Protein AF-A0A922FRA8-F1 (afdb_monomer_lite)

Secondary structure (DSSP, 8-state):
---GGG---TTTTTTGGG-S------EE-TTSSEE-EEEE-S----S-----TTTEEEE-HHHHHHHHHHHHHHHHHHHHHHHHHHHHHHHSS--

InterPro domains:
  IPR001267 Thymidine kinase [PF00265] (5-64)
  IPR001267 Thymidine kinase [PTHR11441] (5-86)
  IPR020633 Thymidine kinase, conserved site [PS00603] (51-64)

Radius of gyration: 19.47 Å; chains: 1; bounding box: 52×26×55 Å

pLDDT: mean 81.27, std 12.85, range [42.69, 97.94]

Organism: Carya illinoinensis (NCBI:txid32201)

Foldseek 3Di:
DFDDPPDDDPCPVVCVVVDPDDDQDWDAAPVRDTFRHKDALDDDPDRDDDDDPNGIGGDDPVCNVVVVVVSVVVVVVVVVVVVVVVVVVVVPPPD

Sequence (95 aa):
MMLMKRRRFGSVLDIIPLADSVTKLMAHEICGKRAFFTLRKTKETQTELIGEVDVYMPVCRQHYANGHVVMEAARNVLESYKVKSDSFVKATSVV

Structure (mmCIF, N/CA/C/O backbone):
data_AF-A0A922FRA8-F1
#
_entry.id   AF-A0A922FRA8-F1
#
loop_
_atom_site.group_PDB
_atom_site.id
_atom_site.type_symbol
_atom_site.label_atom_id
_atom_site.label_alt_id
_atom_site.label_comp_id
_atom_site.label_asym_id
_atom_site.label_entity_id
_atom_site.label_seq_id
_atom_site.pdbx_PDB_ins_code
_atom_site.Cartn_x
_atom_site.Cartn_y
_atom_site.Cartn_z
_atom_site.occupancy
_atom_site.B_iso_or_equiv
_atom_site.auth_seq_id
_atom_site.auth_comp_id
_atom_site.auth_asym_id
_atom_site.auth_atom_id
_atom_site.pdbx_PDB_model_num
ATOM 1 N N . MET A 1 1 ? 5.024 6.846 -1.570 1.00 45.09 1 MET A N 1
ATOM 2 C CA . MET A 1 1 ? 3.833 6.592 -2.411 1.00 45.09 1 MET A CA 1
ATOM 3 C C . MET A 1 1 ? 3.538 5.093 -2.397 1.00 45.09 1 MET A C 1
ATOM 5 O O . MET A 1 1 ? 4.110 4.353 -3.185 1.00 45.09 1 MET A O 1
ATOM 9 N N . MET A 1 2 ? 2.778 4.607 -1.410 1.00 48.97 2 MET A N 1
ATOM 10 C CA . MET A 1 2 ? 2.555 3.168 -1.205 1.00 48.97 2 MET A CA 1
ATOM 11 C C . MET A 1 2 ? 1.074 2.802 -1.354 1.00 48.97 2 MET A C 1
ATOM 13 O O . MET A 1 2 ? 0.179 3.522 -0.925 1.00 48.97 2 MET A O 1
ATOM 17 N N . LEU A 1 3 ? 0.861 1.661 -2.006 1.00 57.12 3 LEU A N 1
ATOM 18 C CA . LEU A 1 3 ? -0.397 1.121 -2.518 1.00 57.12 3 LEU A CA 1
ATOM 19 C C . LEU A 1 3 ? -1.478 0.985 -1.431 1.00 57.12 3 LEU A C 1
ATOM 21 O O . LEU A 1 3 ? -1.449 0.044 -0.635 1.00 57.12 3 LEU A O 1
ATOM 25 N N . MET A 1 4 ? -2.496 1.844 -1.458 1.00 61.66 4 MET A N 1
ATOM 26 C CA . MET A 1 4 ? -3.721 1.621 -0.690 1.00 61.66 4 MET A CA 1
ATOM 27 C C . MET A 1 4 ? -4.581 0.569 -1.412 1.00 61.66 4 MET A C 1
ATOM 29 O O . MET A 1 4 ? -4.883 0.698 -2.594 1.00 61.66 4 MET A O 1
ATOM 33 N N . LYS A 1 5 ? -4.985 -0.496 -0.708 1.00 68.50 5 LYS A N 1
ATOM 34 C CA . LYS A 1 5 ? -5.874 -1.591 -1.185 1.00 68.50 5 LYS A CA 1
ATOM 35 C C . LYS A 1 5 ? -5.267 -2.664 -2.104 1.00 68.50 5 LYS A C 1
ATOM 37 O O . LYS A 1 5 ? -6.026 -3.452 -2.664 1.00 68.50 5 LYS A O 1
ATOM 42 N N . ARG A 1 6 ? -3.938 -2.741 -2.273 1.00 76.62 6 ARG A N 1
ATOM 43 C CA . ARG A 1 6 ? -3.288 -3.676 -3.233 1.00 76.62 6 ARG A CA 1
ATOM 44 C C . ARG A 1 6 ? -3.825 -3.532 -4.671 1.00 76.62 6 ARG A C 1
ATOM 46 O O . ARG A 1 6 ? -3.811 -4.492 -5.437 1.00 76.62 6 ARG A O 1
ATOM 53 N N . ARG A 1 7 ? -4.324 -2.346 -5.026 1.00 78.00 7 ARG A N 1
ATOM 54 C CA . ARG A 1 7 ? -4.778 -2.009 -6.380 1.00 78.00 7 ARG A CA 1
ATOM 55 C C . ARG A 1 7 ? -3.672 -1.283 -7.134 1.00 78.00 7 ARG A C 1
ATOM 57 O O . ARG A 1 7 ? -2.739 -0.782 -6.513 1.00 78.00 7 ARG A O 1
ATOM 64 N N . ARG A 1 8 ? -3.781 -1.239 -8.464 1.00 81.62 8 ARG A N 1
ATOM 65 C CA . ARG A 1 8 ? -2.890 -0.429 -9.305 1.00 81.62 8 ARG A CA 1
ATOM 66 C C . ARG A 1 8 ? -2.927 1.023 -8.817 1.00 81.62 8 ARG A C 1
ATOM 68 O O . ARG A 1 8 ? -4.005 1.528 -8.510 1.00 81.62 8 ARG A O 1
ATOM 75 N N . PHE A 1 9 ? -1.764 1.658 -8.713 1.00 81.62 9 PHE A N 1
ATOM 76 C CA . PHE A 1 9 ? -1.666 3.079 -8.394 1.00 81.62 9 PHE A CA 1
ATOM 77 C C . PHE A 1 9 ? -1.417 3.844 -9.688 1.00 81.62 9 PHE A C 1
ATOM 79 O O . PHE A 1 9 ? -0.322 3.751 -10.246 1.00 81.62 9 PHE A O 1
ATOM 86 N N . GLY A 1 10 ? -2.448 4.541 -10.171 1.00 83.12 10 GLY A N 1
ATOM 87 C CA . GLY A 1 10 ? -2.406 5.226 -11.461 1.00 83.12 10 GLY A CA 1
ATOM 88 C C . GLY A 1 10 ? -1.824 4.335 -12.563 1.00 83.12 10 GLY A C 1
ATOM 89 O O . GLY A 1 10 ? -2.130 3.142 -12.637 1.00 83.12 10 GLY A O 1
ATOM 90 N N . SER A 1 11 ? -0.924 4.917 -13.350 1.00 89.62 11 SER A N 1
ATOM 91 C CA . SER A 1 11 ? -0.213 4.284 -14.463 1.00 89.62 11 SER A CA 1
ATOM 92 C C . SER A 1 11 ? 1.168 3.720 -14.093 1.00 89.62 11 SER A C 1
ATOM 94 O O . SER A 1 11 ? 1.964 3.390 -14.967 1.00 89.62 11 SER A O 1
ATOM 96 N N . VAL A 1 12 ? 1.495 3.556 -12.801 1.00 88.44 12 VAL A N 1
ATOM 97 C CA . VAL A 1 12 ? 2.832 3.075 -12.374 1.00 88.44 12 VAL A CA 1
ATOM 98 C C . VAL A 1 12 ? 3.149 1.665 -12.888 1.00 88.44 12 VAL A C 1
ATOM 100 O O . VAL A 1 12 ? 4.312 1.312 -13.045 1.00 88.44 12 VAL A O 1
ATOM 103 N N . LEU A 1 13 ? 2.142 0.833 -13.157 1.00 89.75 13 LEU A N 1
ATOM 104 C CA . LEU A 1 13 ? 2.395 -0.478 -13.765 1.00 89.75 13 LEU A CA 1
ATOM 105 C C . LEU A 1 13 ? 2.618 -0.399 -15.278 1.00 89.75 13 LEU A C 1
ATOM 107 O O . LEU A 1 13 ? 3.237 -1.301 -15.832 1.00 89.75 13 LEU A O 1
ATOM 111 N N . ASP A 1 14 ? 2.162 0.671 -15.925 1.00 94.00 14 ASP A N 1
ATOM 112 C CA . ASP A 1 14 ? 2.266 0.847 -17.374 1.00 94.00 14 ASP A CA 1
ATOM 113 C C . ASP A 1 14 ? 3.687 1.256 -17.789 1.00 94.00 14 ASP A C 1
ATOM 115 O O . ASP A 1 14 ? 4.090 1.023 -18.923 1.00 94.00 14 ASP A O 1
ATOM 119 N N . ILE A 1 15 ? 4.478 1.805 -16.858 1.00 92.81 15 ILE A N 1
ATOM 120 C CA . ILE A 1 15 ? 5.897 2.126 -17.081 1.00 92.81 15 ILE A CA 1
ATOM 121 C C . ILE A 1 15 ? 6.824 0.914 -16.915 1.00 92.81 15 ILE A C 1
ATOM 123 O O . ILE A 1 15 ? 7.966 0.967 -17.356 1.00 92.81 15 ILE A O 1
ATOM 127 N N . ILE A 1 16 ? 6.361 -0.179 -16.294 1.00 94.12 16 ILE A N 1
ATOM 128 C CA . ILE A 1 16 ? 7.198 -1.365 -16.038 1.00 94.12 16 ILE A CA 1
ATOM 129 C 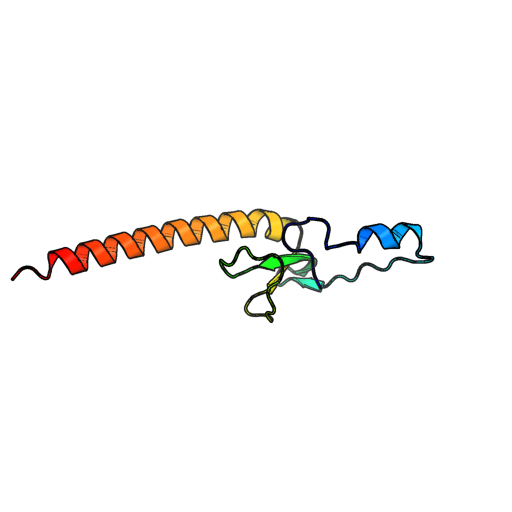C . ILE A 1 16 ? 7.747 -1.973 -17.340 1.00 94.12 16 ILE A C 1
ATOM 131 O O . ILE A 1 16 ? 8.943 -2.246 -17.374 1.00 94.12 16 ILE A O 1
ATOM 135 N N . PRO A 1 17 ? 6.952 -2.160 -18.414 1.00 95.88 17 PRO A N 1
ATOM 136 C CA . PRO A 1 17 ? 7.462 -2.687 -19.682 1.00 95.88 17 PRO A CA 1
ATOM 137 C C . PRO A 1 17 ? 8.455 -1.763 -20.399 1.00 95.88 17 PRO A C 1
ATOM 139 O O . PRO A 1 17 ? 9.154 -2.218 -21.296 1.00 95.88 17 PRO A O 1
ATOM 142 N N . LEU A 1 18 ? 8.490 -0.477 -20.038 1.00 96.81 18 LEU A N 1
ATOM 143 C CA . LEU A 1 18 ? 9.383 0.523 -20.630 1.00 96.81 18 LEU A CA 1
ATOM 144 C C . LEU A 1 18 ? 10.697 0.675 -19.851 1.00 96.81 18 LEU A C 1
ATOM 146 O O . LEU A 1 18 ? 11.604 1.354 -20.320 1.00 96.81 18 LEU A O 1
ATOM 150 N N . ALA A 1 19 ? 10.784 0.114 -18.644 1.00 96.88 19 ALA A N 1
ATOM 151 C CA . ALA A 1 19 ? 11.910 0.321 -17.749 1.00 96.88 19 ALA A CA 1
ATOM 152 C C . ALA A 1 19 ? 13.004 -0.733 -17.962 1.00 96.88 19 ALA A C 1
ATOM 154 O O . ALA A 1 19 ? 12.728 -1.931 -17.933 1.00 96.88 19 ALA A O 1
ATOM 155 N N . ASP A 1 20 ? 14.261 -0.292 -18.047 1.00 97.94 20 ASP A N 1
ATOM 156 C CA . ASP A 1 20 ? 15.421 -1.196 -18.092 1.00 97.94 20 ASP A CA 1
ATOM 157 C C . ASP A 1 20 ? 15.619 -1.959 -16.772 1.00 97.94 20 ASP A C 1
ATOM 159 O O . ASP A 1 20 ? 16.129 -3.079 -16.745 1.00 97.94 20 ASP A O 1
ATOM 163 N N . SER A 1 21 ? 15.225 -1.355 -15.645 1.00 97.12 21 SER A N 1
ATOM 164 C CA . SER A 1 21 ? 15.318 -1.973 -14.321 1.00 97.12 21 SER A CA 1
ATOM 165 C C . SER A 1 21 ? 14.186 -1.530 -13.396 1.00 97.12 21 SER A C 1
ATOM 167 O O . SER A 1 21 ? 13.705 -0.398 -13.457 1.00 97.12 21 SER A O 1
ATOM 169 N N . VAL A 1 22 ? 13.762 -2.434 -12.508 1.00 94.81 22 VAL A N 1
ATOM 170 C CA . VAL A 1 22 ? 12.702 -2.177 -11.526 1.00 94.81 22 VAL A CA 1
ATOM 171 C C . VAL A 1 22 ? 13.174 -2.588 -10.138 1.00 94.81 22 VAL A C 1
ATOM 173 O O . VAL A 1 22 ? 13.360 -3.771 -9.855 1.00 94.81 22 VAL A O 1
ATOM 176 N N . THR A 1 23 ? 13.287 -1.610 -9.239 1.00 94.25 23 THR A N 1
ATOM 177 C CA . THR A 1 23 ? 13.639 -1.845 -7.833 1.00 94.25 23 THR A CA 1
ATOM 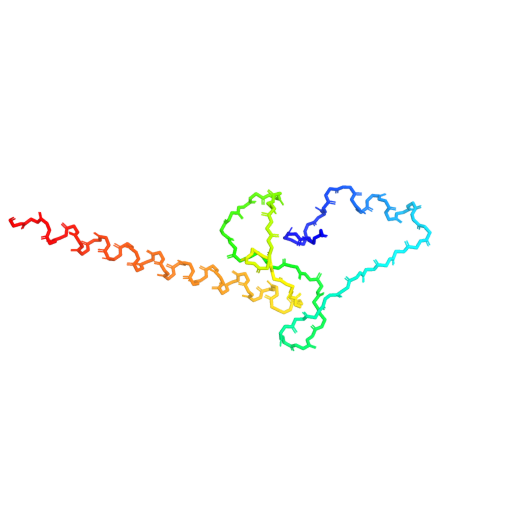178 C C . THR A 1 23 ? 12.438 -1.585 -6.936 1.00 94.25 23 THR A C 1
ATOM 180 O O . THR A 1 23 ? 11.954 -0.460 -6.816 1.00 94.25 23 THR A O 1
ATOM 183 N N . LYS A 1 24 ? 11.960 -2.628 -6.252 1.00 91.38 24 LYS A N 1
ATOM 184 C CA . LYS A 1 24 ? 10.878 -2.511 -5.271 1.00 91.38 24 LYS A CA 1
ATOM 185 C C . LYS A 1 24 ? 11.445 -2.304 -3.869 1.00 91.38 24 LYS A C 1
ATOM 187 O O . LYS A 1 24 ? 11.905 -3.252 -3.236 1.00 91.38 24 LYS A O 1
ATOM 192 N N . LEU A 1 25 ? 11.352 -1.073 -3.372 1.00 91.75 25 LEU A N 1
ATOM 193 C CA . LEU A 1 25 ? 11.735 -0.744 -2.001 1.00 91.75 25 LEU A CA 1
ATOM 194 C C . LEU A 1 25 ? 10.804 -1.412 -0.981 1.00 91.75 25 LEU A C 1
ATOM 196 O O . LEU A 1 25 ? 9.618 -1.646 -1.235 1.00 91.75 25 LEU A O 1
ATOM 200 N N . MET A 1 26 ? 11.366 -1.720 0.183 1.00 89.88 26 MET A N 1
ATOM 201 C CA . MET A 1 26 ? 10.684 -2.392 1.285 1.00 89.88 26 MET A CA 1
ATOM 202 C C . MET A 1 26 ? 10.980 -1.652 2.585 1.00 89.88 26 MET A C 1
ATOM 204 O O . MET A 1 26 ? 12.092 -1.165 2.776 1.00 89.88 26 MET A O 1
ATOM 208 N N . ALA A 1 27 ? 9.999 -1.608 3.481 1.00 91.81 27 ALA A N 1
ATOM 209 C CA . ALA A 1 27 ? 10.171 -1.089 4.834 1.00 91.81 27 ALA A CA 1
ATOM 210 C C . ALA A 1 27 ? 10.311 -2.245 5.839 1.00 91.81 27 ALA A C 1
ATOM 212 O O . ALA A 1 27 ? 10.143 -3.416 5.486 1.00 91.81 27 ALA A O 1
ATOM 213 N N . HIS A 1 28 ? 10.587 -1.920 7.098 1.00 91.25 28 HIS A N 1
ATOM 214 C CA . HIS A 1 28 ? 10.494 -2.865 8.209 1.00 91.25 28 HIS A CA 1
ATOM 215 C C . HIS A 1 28 ? 9.233 -2.590 9.022 1.00 91.25 28 HIS A C 1
ATOM 217 O O . HIS A 1 28 ? 8.874 -1.439 9.258 1.00 91.25 28 HIS A O 1
ATOM 223 N N . GLU A 1 29 ? 8.551 -3.658 9.423 1.00 90.56 29 GLU A N 1
ATOM 224 C CA . GLU A 1 29 ? 7.425 -3.588 10.350 1.00 90.56 29 GLU A CA 1
ATOM 225 C C . GLU A 1 29 ? 7.897 -3.869 11.783 1.00 90.56 29 GLU A C 1
ATOM 227 O O . GLU A 1 29 ? 8.894 -4.556 12.000 1.00 90.56 29 GLU A O 1
ATOM 232 N N . ILE A 1 30 ? 7.104 -3.431 12.762 1.00 87.44 30 ILE A N 1
ATOM 233 C CA . ILE A 1 30 ? 7.258 -3.732 14.195 1.00 87.44 30 ILE A CA 1
ATOM 234 C C . ILE A 1 30 ? 7.343 -5.246 14.470 1.00 87.44 30 ILE A C 1
ATOM 236 O O . ILE A 1 30 ? 7.972 -5.673 15.430 1.00 87.44 30 ILE A O 1
ATOM 240 N N . CYS A 1 31 ? 6.772 -6.086 13.604 1.00 92.31 31 CYS A N 1
ATOM 241 C CA . CYS A 1 31 ? 6.850 -7.538 13.751 1.00 92.31 31 CYS A CA 1
ATOM 242 C C . CYS A 1 31 ? 8.185 -8.165 13.313 1.00 92.31 31 CYS A C 1
ATOM 244 O O . CYS A 1 31 ? 8.299 -9.390 13.269 1.00 92.31 31 CYS A O 1
ATOM 246 N N . GLY A 1 32 ? 9.164 -7.349 12.909 1.00 92.56 32 GLY A N 1
ATOM 247 C CA . GLY A 1 32 ? 10.488 -7.793 12.468 1.00 92.56 32 GLY A CA 1
ATOM 248 C C . GLY A 1 32 ? 10.530 -8.370 11.049 1.00 92.56 32 GLY A C 1
ATOM 249 O O . GLY A 1 32 ? 11.600 -8.723 10.558 1.00 92.56 32 GLY A O 1
ATOM 250 N N . LYS A 1 33 ? 9.392 -8.461 10.350 1.00 93.31 33 LYS A N 1
ATOM 251 C CA . LYS A 1 33 ? 9.326 -8.913 8.951 1.00 93.31 33 LYS A CA 1
ATOM 252 C C . LYS A 1 33 ? 9.402 -7.728 7.987 1.00 93.31 33 LYS A C 1
ATOM 254 O O . LYS A 1 33 ? 9.046 -6.595 8.315 1.00 93.31 33 LYS A O 1
ATOM 259 N N . ARG A 1 34 ? 9.795 -8.019 6.743 1.00 94.38 34 ARG A N 1
ATOM 260 C CA . ARG A 1 34 ? 9.747 -7.048 5.640 1.00 94.38 34 ARG A CA 1
ATOM 261 C C . ARG A 1 34 ? 8.305 -6.611 5.372 1.00 94.38 34 ARG A C 1
ATOM 263 O O . ARG A 1 34 ? 7.417 -7.442 5.150 1.00 94.38 34 ARG A O 1
ATOM 270 N N . ALA A 1 35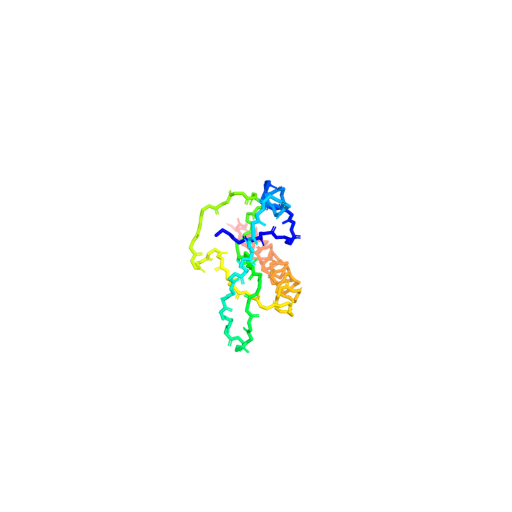 ? 8.103 -5.303 5.357 1.00 93.25 35 ALA A N 1
ATOM 271 C CA . ALA A 1 35 ? 6.848 -4.652 5.045 1.00 93.25 35 ALA A CA 1
ATOM 272 C C . ALA A 1 35 ? 6.787 -4.315 3.554 1.00 93.25 35 ALA A C 1
ATOM 274 O O . ALA A 1 35 ? 7.618 -3.579 3.017 1.00 93.25 35 ALA A O 1
ATOM 275 N N . PHE A 1 36 ? 5.774 -4.865 2.891 1.00 90.50 36 PHE A N 1
ATOM 276 C CA . PHE A 1 36 ? 5.541 -4.685 1.455 1.00 90.50 36 PHE A CA 1
ATOM 277 C C . PHE A 1 36 ? 4.288 -3.863 1.157 1.00 90.50 36 PHE A C 1
ATOM 279 O O . PHE A 1 36 ? 4.041 -3.531 -0.003 1.00 90.50 36 PHE A O 1
ATOM 286 N N . PHE A 1 37 ? 3.476 -3.601 2.179 1.00 89.06 37 PHE A N 1
ATOM 287 C CA . PHE A 1 37 ? 2.202 -2.908 2.064 1.00 89.06 37 PHE A CA 1
ATOM 288 C C . PHE A 1 37 ? 2.153 -1.757 3.045 1.00 89.06 37 PHE A C 1
ATOM 290 O O . PHE A 1 37 ? 2.877 -1.740 4.037 1.00 89.06 37 PHE A O 1
ATOM 297 N N . THR A 1 38 ? 1.226 -0.846 2.791 1.00 87.81 38 THR A N 1
ATOM 298 C CA . THR A 1 38 ? 0.858 0.192 3.741 1.00 87.81 38 THR A CA 1
ATOM 299 C C . THR A 1 38 ? -0.596 0.011 4.117 1.00 87.81 38 THR A C 1
ATOM 301 O O . THR A 1 38 ? -1.469 -0.093 3.253 1.00 87.81 38 THR A O 1
ATOM 304 N N . LEU A 1 39 ? -0.848 -0.054 5.416 1.00 87.50 39 LEU A N 1
ATOM 305 C CA . LEU A 1 39 ? -2.173 -0.071 6.004 1.00 87.50 39 LEU A CA 1
ATOM 306 C C . LEU A 1 39 ? -2.565 1.359 6.386 1.00 87.50 39 LEU A C 1
ATOM 308 O O . LEU A 1 39 ? -1.766 2.084 6.979 1.00 87.50 39 LEU A O 1
ATOM 312 N N . ARG A 1 40 ? -3.794 1.761 6.050 1.00 87.19 40 ARG A N 1
ATOM 313 C CA . ARG A 1 40 ? -4.377 3.025 6.513 1.00 87.19 40 ARG A CA 1
ATOM 314 C C . ARG A 1 40 ? -4.969 2.827 7.900 1.00 87.19 40 ARG A C 1
ATOM 316 O O . ARG A 1 40 ? -5.753 1.898 8.090 1.00 87.19 40 ARG A O 1
ATOM 323 N N . LYS A 1 41 ? -4.642 3.715 8.835 1.00 85.62 41 LYS A N 1
ATOM 324 C CA . LYS A 1 41 ? -5.225 3.719 10.183 1.00 85.62 41 LYS A CA 1
ATOM 325 C C . LYS A 1 41 ? -6.562 4.465 10.256 1.00 85.62 41 LYS A C 1
ATOM 327 O O . LYS A 1 41 ? -7.389 4.180 11.114 1.00 85.62 41 LYS A O 1
ATOM 332 N N . THR A 1 42 ? -6.788 5.410 9.355 1.00 82.88 42 THR A N 1
ATOM 333 C CA . THR A 1 42 ? -7.955 6.297 9.384 1.00 82.88 42 THR A CA 1
ATOM 334 C C . T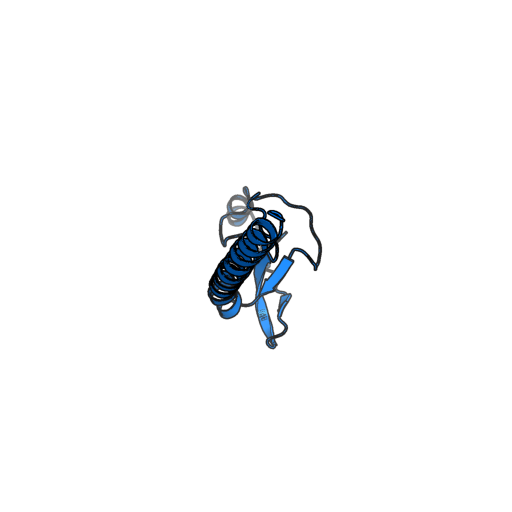HR A 1 42 ? -9.148 5.747 8.589 1.00 82.88 42 THR A C 1
ATOM 336 O O . THR A 1 42 ? -9.028 4.757 7.860 1.00 82.88 42 THR A O 1
ATOM 339 N N . LYS A 1 43 ? -10.333 6.357 8.761 1.00 78.56 43 LYS A N 1
ATOM 340 C CA . LYS A 1 43 ? -11.598 5.874 8.168 1.00 78.56 43 LYS A CA 1
ATOM 341 C C . LYS A 1 43 ? -11.833 6.373 6.743 1.00 78.56 43 LYS A C 1
ATOM 343 O O . LYS A 1 43 ? -12.735 5.864 6.078 1.00 78.56 43 LYS A O 1
ATOM 348 N N . GLU A 1 44 ? -11.081 7.364 6.271 1.00 79.69 44 GLU A N 1
ATOM 349 C CA . GLU A 1 44 ? -11.387 7.960 4.976 1.00 79.69 44 GLU A CA 1
ATOM 350 C C . GLU A 1 44 ? -11.130 6.945 3.854 1.00 79.69 44 GLU A C 1
ATOM 352 O O . GLU A 1 44 ? -10.209 6.123 3.880 1.00 79.69 44 GLU A O 1
ATOM 357 N N . THR A 1 45 ? -11.992 6.978 2.846 1.00 76.50 45 THR A N 1
ATOM 358 C CA . THR A 1 45 ? -12.000 6.005 1.747 1.00 76.50 45 THR A CA 1
ATOM 359 C C . THR A 1 45 ? -11.411 6.564 0.459 1.00 76.50 45 THR A C 1
ATOM 361 O O . THR A 1 45 ? -11.209 5.795 -0.486 1.00 76.50 45 THR A O 1
ATOM 364 N N . GLN A 1 46 ? -11.105 7.866 0.449 1.00 78.56 46 GLN A N 1
ATOM 365 C CA . GLN A 1 46 ? -10.478 8.576 -0.660 1.00 78.56 46 GLN A CA 1
ATOM 366 C C . GLN A 1 46 ? -9.126 7.941 -0.996 1.00 78.56 46 GLN A C 1
ATOM 368 O O . GLN A 1 46 ? -8.349 7.604 -0.095 1.00 78.56 46 GLN A O 1
ATOM 373 N N . THR A 1 47 ? -8.880 7.751 -2.292 1.00 72.56 47 THR A N 1
ATOM 374 C CA . THR A 1 47 ? -7.653 7.142 -2.828 1.00 72.56 47 THR A CA 1
ATOM 375 C C . THR A 1 47 ? -6.436 8.027 -2.586 1.00 72.56 47 THR A C 1
ATOM 377 O O . THR A 1 47 ? -5.351 7.521 -2.310 1.00 72.56 47 THR A O 1
ATOM 380 N N . GLU A 1 48 ? -6.634 9.340 -2.658 1.00 77.56 48 GLU A N 1
ATOM 381 C CA . GLU A 1 48 ? -5.612 10.349 -2.433 1.00 77.56 48 GLU A CA 1
ATOM 382 C C . GLU A 1 48 ? -5.889 11.009 -1.086 1.00 77.56 48 GLU A C 1
ATOM 384 O O . GLU A 1 48 ? -6.857 11.744 -0.921 1.00 77.56 48 GLU A O 1
ATOM 389 N N . LEU A 1 49 ? -5.061 10.695 -0.093 1.00 82.25 49 LEU A N 1
ATOM 390 C CA . LEU A 1 49 ? -5.010 11.439 1.157 1.00 82.25 49 LEU A CA 1
ATOM 391 C C . LEU A 1 49 ? -3.554 11.662 1.523 1.00 82.25 49 LEU A C 1
ATOM 393 O O . LEU A 1 49 ? -2.777 10.712 1.637 1.00 82.25 49 LEU A O 1
ATOM 397 N N . ILE A 1 50 ? -3.205 12.915 1.762 1.00 83.12 50 ILE A N 1
ATOM 398 C CA . ILE A 1 50 ? -1.897 13.275 2.290 1.00 83.12 50 ILE A CA 1
ATOM 399 C C . ILE A 1 50 ? -1.909 13.004 3.794 1.00 83.12 50 ILE A C 1
ATOM 401 O O . ILE A 1 50 ? -2.814 13.429 4.508 1.00 83.12 50 ILE A O 1
ATOM 405 N N . GLY A 1 51 ? -0.919 12.260 4.270 1.00 83.06 51 GLY A N 1
ATOM 406 C CA . GLY A 1 51 ? -0.807 11.910 5.676 1.00 83.06 51 GLY A CA 1
ATOM 407 C C . GLY A 1 51 ? 0.551 11.308 5.994 1.00 83.06 51 GLY A C 1
ATOM 408 O O . GLY A 1 51 ? 1.234 10.794 5.108 1.00 83.06 51 GLY A O 1
ATOM 409 N N . GLU A 1 52 ? 0.922 11.377 7.265 1.00 82.88 52 GLU A N 1
ATOM 410 C CA . GLU A 1 52 ? 2.209 10.905 7.772 1.00 82.88 52 GLU A CA 1
ATOM 411 C C . GLU A 1 52 ? 2.048 9.565 8.520 1.00 82.88 52 GLU A C 1
ATOM 413 O O . GLU A 1 52 ? 1.167 8.756 8.199 1.00 82.88 52 GLU A O 1
ATOM 418 N N . VAL A 1 53 ? 2.882 9.315 9.531 1.00 85.25 53 VAL A N 1
ATOM 419 C CA . VAL A 1 53 ? 2.899 8.089 10.344 1.00 85.25 53 VAL A CA 1
ATOM 420 C C . VAL A 1 53 ? 1.581 7.840 11.081 1.00 85.25 53 VAL A C 1
ATOM 422 O O . VAL A 1 53 ? 1.233 6.696 11.378 1.00 85.25 53 VAL A O 1
ATOM 425 N N . ASP A 1 54 ? 0.795 8.886 11.334 1.00 84.94 54 ASP A N 1
ATOM 426 C CA . ASP A 1 54 ? -0.509 8.781 11.990 1.00 84.94 54 ASP A CA 1
ATOM 427 C C . ASP A 1 54 ? -1.600 8.215 11.088 1.00 84.94 54 ASP A C 1
ATOM 429 O O . ASP A 1 54 ? -2.537 7.574 11.568 1.00 84.94 54 ASP A O 1
ATOM 433 N N . VAL A 1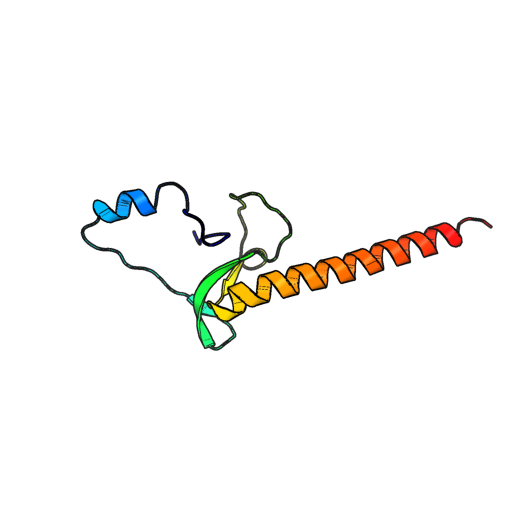 55 ? -1.431 8.355 9.776 1.00 87.69 55 VAL A N 1
ATOM 434 C CA . VAL A 1 55 ? -2.396 7.896 8.775 1.00 87.69 55 VAL A CA 1
ATOM 435 C C . VAL A 1 55 ? -1.981 6.550 8.190 1.00 87.69 55 VAL A C 1
ATOM 437 O O . VAL A 1 55 ? -2.834 5.697 7.932 1.00 87.69 55 VAL A O 1
ATOM 440 N N . TYR A 1 56 ? -0.678 6.329 8.022 1.00 87.56 56 TYR A N 1
ATOM 441 C CA . TYR A 1 56 ? -0.128 5.214 7.260 1.00 87.56 56 TYR A CA 1
ATOM 442 C C . TYR A 1 56 ? 0.867 4.390 8.077 1.00 87.56 56 TYR A C 1
ATOM 444 O O . TYR A 1 56 ? 1.776 4.931 8.696 1.00 87.56 56 TYR A O 1
ATOM 452 N N . MET A 1 57 ? 0.740 3.062 8.027 1.00 89.69 57 MET A N 1
ATOM 453 C CA . MET A 1 57 ? 1.664 2.130 8.680 1.00 89.69 57 MET A CA 1
ATOM 454 C C . MET A 1 57 ? 2.203 1.097 7.679 1.00 89.69 57 MET A C 1
ATOM 456 O O . MET A 1 57 ? 1.403 0.458 6.991 1.00 89.69 57 MET A O 1
ATOM 460 N N . PRO A 1 58 ? 3.527 0.885 7.578 1.00 91.25 58 PRO A N 1
ATOM 461 C CA . PRO A 1 58 ? 4.086 -0.200 6.781 1.00 91.25 58 PRO A CA 1
ATOM 462 C C . PRO A 1 58 ? 3.823 -1.551 7.461 1.00 91.25 58 PRO A C 1
ATOM 464 O O . PRO A 1 58 ? 4.125 -1.726 8.637 1.00 91.25 58 PRO A O 1
ATOM 467 N N . VAL A 1 59 ? 3.284 -2.516 6.716 1.00 91.44 59 VAL A N 1
ATOM 468 C CA . VAL A 1 59 ? 2.920 -3.840 7.238 1.00 91.44 59 VAL A CA 1
ATOM 469 C C . VAL A 1 59 ? 3.344 -4.983 6.310 1.00 91.44 59 VAL A C 1
ATOM 471 O O . VAL A 1 59 ? 3.443 -4.843 5.081 1.00 91.44 59 VAL A O 1
ATOM 474 N N . CYS A 1 60 ? 3.597 -6.156 6.892 1.00 92.81 60 CYS A N 1
ATOM 475 C CA . CYS A 1 60 ? 3.826 -7.390 6.149 1.00 92.81 60 CYS A CA 1
ATOM 476 C C . CYS A 1 60 ? 2.515 -7.950 5.557 1.00 92.81 60 CYS A C 1
ATOM 478 O O . CYS A 1 60 ? 1.419 -7.449 5.806 1.00 92.81 60 CYS A O 1
ATOM 480 N N . ARG A 1 61 ? 2.610 -9.031 4.767 1.00 90.50 61 ARG A N 1
ATOM 481 C CA . ARG A 1 61 ? 1.439 -9.699 4.150 1.00 90.50 61 ARG A CA 1
ATOM 482 C C . ARG A 1 61 ? 0.388 -10.117 5.182 1.00 90.50 61 ARG A C 1
ATOM 484 O O . ARG A 1 61 ? -0.802 -9.933 4.946 1.00 90.50 61 ARG A O 1
ATOM 491 N N . GLN A 1 62 ? 0.844 -10.675 6.300 1.00 91.75 62 GLN A N 1
ATOM 492 C CA . GLN A 1 62 ? -0.011 -11.221 7.350 1.00 91.75 62 GLN A CA 1
ATOM 493 C C . GLN A 1 62 ? -0.769 -10.107 8.080 1.00 91.75 62 GLN A C 1
ATOM 495 O O . GLN A 1 62 ? -1.990 -10.166 8.194 1.00 91.75 62 GLN A O 1
ATOM 500 N N . HIS A 1 63 ? -0.070 -9.052 8.500 1.00 91.94 63 HIS A N 1
ATOM 501 C CA . HIS A 1 63 ? -0.701 -7.920 9.178 1.00 91.94 63 HIS A CA 1
ATOM 502 C C . HIS A 1 63 ? -1.539 -7.050 8.251 1.00 91.94 63 HIS A C 1
ATOM 504 O O . HIS A 1 63 ? -2.516 -6.470 8.705 1.00 91.94 63 HIS A O 1
ATOM 510 N N . TYR A 1 64 ? -1.252 -7.016 6.949 1.00 89.56 64 TYR A N 1
ATOM 511 C CA . TYR A 1 64 ? -2.162 -6.385 5.999 1.00 89.56 64 TYR A CA 1
ATOM 512 C C . TYR A 1 64 ? -3.525 -7.095 5.945 1.00 89.56 64 TYR A C 1
ATOM 514 O O . TYR A 1 64 ? -4.565 -6.439 5.964 1.00 89.56 64 TYR A O 1
ATOM 522 N N . ALA A 1 65 ? -3.523 -8.432 5.888 1.00 87.69 65 ALA A N 1
ATOM 523 C CA . ALA A 1 65 ? -4.747 -9.231 5.842 1.00 87.69 65 ALA A CA 1
ATOM 524 C C . ALA A 1 65 ? -5.527 -9.160 7.165 1.00 87.69 65 ALA A C 1
ATOM 526 O O . ALA A 1 65 ? -6.724 -8.883 7.158 1.00 87.69 65 ALA A O 1
ATOM 527 N N . ASN A 1 66 ? -4.839 -9.345 8.294 1.00 87.62 66 ASN A N 1
ATOM 528 C CA . ASN A 1 66 ? -5.472 -9.364 9.614 1.00 87.62 66 ASN A CA 1
ATOM 529 C C . ASN A 1 66 ? -5.842 -7.960 10.107 1.00 87.62 66 ASN A C 1
ATOM 531 O O . ASN A 1 66 ? -6.884 -7.775 10.729 1.00 87.62 66 ASN A O 1
ATOM 535 N N . GLY A 1 67 ? -5.010 -6.958 9.814 1.00 82.44 67 GLY A N 1
ATOM 536 C CA . GLY A 1 67 ? -5.196 -5.586 10.280 1.00 82.44 67 GLY A CA 1
ATOM 537 C C . GLY A 1 67 ? -6.496 -4.972 9.777 1.00 82.44 67 GLY A C 1
ATOM 538 O O . GLY A 1 67 ? -7.181 -4.303 10.540 1.00 82.44 67 GLY A O 1
ATOM 539 N N . HIS A 1 68 ? -6.899 -5.261 8.538 1.00 75.94 68 HIS A N 1
ATOM 540 C CA . HIS A 1 68 ? -8.180 -4.790 8.005 1.00 75.94 68 HIS A CA 1
ATOM 541 C C . HIS A 1 68 ? -9.379 -5.315 8.811 1.00 75.94 68 HIS A C 1
ATOM 543 O O . HIS A 1 68 ? -10.263 -4.537 9.164 1.00 75.94 68 HIS A O 1
ATOM 549 N N . VAL A 1 69 ? -9.370 -6.609 9.146 1.00 78.31 69 VAL A N 1
ATOM 550 C CA . VAL A 1 69 ? -10.444 -7.270 9.904 1.00 78.31 69 VAL A CA 1
ATOM 551 C C . VAL A 1 69 ? -10.510 -6.735 11.332 1.00 78.31 69 VAL A C 1
ATOM 553 O O . VAL A 1 69 ? -11.583 -6.390 11.819 1.00 78.31 69 VAL A O 1
ATOM 556 N N . VAL A 1 70 ? -9.358 -6.614 11.997 1.00 79.75 70 VAL A N 1
ATOM 557 C CA . VAL A 1 70 ? -9.287 -6.119 13.380 1.00 79.75 70 VAL A CA 1
ATOM 558 C C . VAL A 1 70 ? -9.738 -4.660 13.465 1.00 79.75 70 VAL A C 1
ATOM 560 O O . VAL A 1 70 ? -10.498 -4.309 14.362 1.00 79.75 70 VAL A O 1
ATOM 563 N N . MET A 1 71 ? -9.324 -3.816 12.517 1.00 80.25 71 MET A N 1
ATOM 564 C CA . MET A 1 71 ? -9.709 -2.400 12.472 1.00 80.25 71 MET A CA 1
ATOM 565 C C . MET A 1 71 ? -11.212 -2.213 12.237 1.00 80.25 71 MET A C 1
ATOM 567 O O . MET A 1 71 ? -11.820 -1.299 12.794 1.00 80.25 71 MET A O 1
ATOM 571 N N . GLU A 1 72 ? -11.818 -3.066 11.413 1.00 79.06 72 GLU A N 1
ATOM 572 C CA . GLU A 1 72 ? -13.261 -3.068 11.176 1.00 79.06 72 GLU A CA 1
ATOM 573 C C . GLU A 1 72 ? -14.033 -3.563 12.405 1.00 79.06 72 GLU A C 1
ATOM 575 O O . GLU A 1 72 ? -14.964 -2.899 12.855 1.00 79.06 72 GLU A O 1
ATOM 580 N N . ALA A 1 73 ? -13.588 -4.658 13.024 1.00 79.19 73 ALA A N 1
ATOM 581 C CA . ALA A 1 73 ? -14.188 -5.174 14.250 1.00 79.19 73 ALA A CA 1
ATOM 582 C C . ALA A 1 73 ? -14.110 -4.160 15.405 1.00 79.19 73 ALA A C 1
ATOM 584 O O . ALA A 1 73 ? -15.122 -3.870 16.042 1.00 79.19 73 ALA A O 1
ATOM 585 N N . ALA A 1 74 ? -12.937 -3.560 15.638 1.00 82.62 74 ALA A N 1
ATOM 586 C CA . ALA A 1 74 ? -12.747 -2.538 16.666 1.00 82.62 74 ALA A CA 1
ATOM 587 C C . ALA A 1 74 ? -13.666 -1.327 16.443 1.00 82.62 74 ALA A C 1
ATOM 589 O O . ALA A 1 74 ? -14.225 -0.781 17.394 1.00 82.62 74 ALA A O 1
ATOM 590 N N . ARG A 1 75 ? -13.878 -0.935 15.181 1.00 81.12 75 ARG A N 1
ATOM 591 C CA . ARG A 1 75 ? -14.804 0.141 14.821 1.00 81.12 75 ARG A CA 1
ATOM 592 C C . ARG A 1 75 ? -16.248 -0.210 15.157 1.00 81.12 75 ARG A C 1
ATOM 594 O O . ARG A 1 75 ? -16.913 0.606 15.785 1.00 81.12 75 ARG A O 1
ATOM 601 N N . ASN A 1 76 ? -16.704 -1.402 14.779 1.00 82.38 76 ASN A N 1
ATOM 602 C CA . ASN A 1 76 ? -18.071 -1.851 15.049 1.00 82.38 76 ASN A CA 1
ATOM 603 C C . ASN A 1 76 ? -18.350 -1.881 16.558 1.00 82.38 76 ASN A C 1
ATOM 605 O O . ASN A 1 76 ? -19.402 -1.437 17.016 1.00 82.38 76 ASN A O 1
ATOM 609 N N . VAL A 1 77 ? -17.370 -2.337 17.343 1.00 86.62 77 VAL A N 1
ATOM 610 C CA . VAL A 1 77 ? -17.442 -2.317 18.805 1.00 86.62 77 VAL A CA 1
ATOM 611 C C . VAL A 1 77 ? -17.541 -0.877 19.319 1.00 86.62 77 VAL A C 1
ATOM 613 O O . VAL A 1 77 ? -18.487 -0.562 20.039 1.00 86.62 77 VAL A O 1
ATOM 616 N N . LEU A 1 78 ? -16.638 0.024 18.914 1.00 83.31 78 LEU A N 1
ATOM 617 C CA . LEU A 1 78 ? -16.657 1.434 19.337 1.00 83.31 78 LEU A CA 1
ATOM 618 C C . LEU A 1 78 ? -17.961 2.155 18.964 1.00 83.31 78 LEU A C 1
ATOM 620 O O . LEU A 1 78 ? -18.485 2.931 19.762 1.00 83.31 78 LEU A O 1
ATOM 624 N N . GLU A 1 79 ? -18.508 1.890 17.778 1.00 82.31 79 GLU A N 1
ATOM 625 C CA . GLU A 1 79 ? -19.790 2.448 17.338 1.00 82.31 79 GLU A CA 1
ATOM 626 C C . GLU A 1 79 ? -20.955 1.914 18.180 1.00 82.31 79 GLU A C 1
ATOM 628 O O . GLU A 1 79 ? -21.809 2.697 18.594 1.00 82.31 79 GLU A O 1
ATOM 633 N N . SER A 1 80 ? -20.947 0.629 18.550 1.00 79.69 80 SER A N 1
ATOM 634 C CA . SER A 1 80 ? -21.961 0.067 19.454 1.00 79.69 80 SER A CA 1
ATOM 635 C C . SER A 1 80 ? -21.950 0.717 20.843 1.00 79.69 80 SER A C 1
ATOM 637 O O . SER A 1 80 ? -23.010 0.934 21.434 1.00 79.69 80 SER A O 1
ATOM 639 N N . TYR A 1 81 ? -20.768 1.077 21.356 1.00 77.50 81 TYR A N 1
ATOM 640 C CA . TYR A 1 81 ? -20.649 1.795 22.624 1.00 77.50 81 TYR A CA 1
ATOM 641 C C . TYR A 1 81 ? -21.137 3.235 22.508 1.00 77.50 81 TYR A C 1
ATOM 643 O O . TYR A 1 81 ? -21.859 3.674 23.396 1.00 77.50 81 TYR A O 1
ATOM 651 N N . LYS A 1 82 ? -20.822 3.932 21.408 1.00 78.94 82 LYS A N 1
ATOM 652 C CA . LYS A 1 82 ? -21.306 5.299 21.160 1.00 78.94 82 LYS A CA 1
ATOM 653 C C . LYS A 1 82 ? -22.835 5.365 21.128 1.00 78.94 82 LYS A C 1
ATOM 655 O O . LYS A 1 82 ? -23.432 6.198 21.801 1.00 78.94 82 LYS A O 1
ATOM 660 N N . VAL A 1 83 ? -23.470 4.421 20.430 1.00 72.88 83 VAL A N 1
ATOM 661 C CA . VAL A 1 83 ? -24.938 4.313 20.377 1.00 72.88 83 VAL A CA 1
ATOM 662 C C . VAL A 1 83 ? -25.529 4.047 21.766 1.00 72.88 83 VAL A C 1
ATOM 664 O O . VAL A 1 83 ? -26.531 4.658 22.136 1.00 72.88 83 VAL A O 1
ATOM 667 N N . LYS A 1 84 ? -24.898 3.178 22.570 1.00 71.25 84 LYS A N 1
ATOM 668 C CA . LYS A 1 84 ? -25.343 2.903 23.946 1.00 71.25 84 LYS A CA 1
ATOM 669 C C . LYS A 1 84 ? -25.199 4.122 24.858 1.00 71.25 84 LYS A C 1
ATOM 671 O O . LYS A 1 84 ? -26.139 4.429 25.587 1.00 71.25 84 LYS A O 1
ATOM 676 N N . SER A 1 85 ? -24.079 4.839 24.806 1.00 66.25 85 SER A N 1
ATOM 677 C CA . SER A 1 85 ? -23.890 6.057 25.603 1.00 66.25 85 SER A CA 1
ATOM 678 C C . SER A 1 85 ? -24.877 7.157 25.211 1.00 66.25 85 SER A C 1
ATOM 680 O O . SER A 1 85 ? -25.488 7.754 26.093 1.00 66.25 85 SER A O 1
ATOM 682 N N . ASP A 1 86 ? -25.131 7.353 23.915 1.00 67.56 86 ASP A N 1
ATOM 683 C CA . ASP A 1 86 ? -26.082 8.364 23.439 1.00 67.56 86 ASP A CA 1
ATOM 684 C C . ASP A 1 86 ? -27.526 8.017 23.849 1.00 67.56 86 ASP A C 1
ATOM 686 O O . ASP A 1 86 ? -28.310 8.899 24.205 1.00 67.56 86 ASP A O 1
ATOM 690 N N . SER A 1 87 ? -27.875 6.724 23.884 1.00 62.62 87 SER A N 1
ATOM 691 C CA . SER A 1 87 ? -29.176 6.259 24.384 1.00 62.62 87 SER A CA 1
ATOM 692 C C . SER A 1 87 ? -29.359 6.457 25.896 1.00 62.62 87 SER A C 1
ATOM 694 O O . SER A 1 87 ? -30.470 6.738 26.342 1.00 62.62 87 SER A O 1
ATOM 696 N N . PHE A 1 88 ? -28.279 6.385 26.682 1.00 57.97 88 PHE A N 1
ATOM 697 C CA . PHE A 1 88 ? -28.317 6.585 28.134 1.00 57.97 88 PHE A CA 1
ATOM 698 C C . PHE A 1 88 ? -28.416 8.073 28.505 1.00 57.97 88 PHE A C 1
ATOM 700 O O . PHE A 1 88 ? -29.170 8.438 29.407 1.00 57.97 88 PHE A O 1
ATOM 707 N N . VAL A 1 89 ? -27.732 8.942 27.750 1.00 57.88 89 VAL A N 1
ATOM 708 C CA . VAL A 1 89 ? -27.804 10.409 27.902 1.00 57.88 89 VAL A CA 1
ATOM 709 C C . VAL A 1 89 ? -29.192 10.940 27.526 1.00 57.88 89 VAL A C 1
ATOM 711 O O . VAL A 1 89 ? -29.692 11.866 28.158 1.00 57.88 89 VAL A O 1
ATOM 714 N N . LYS A 1 90 ? -29.868 10.323 26.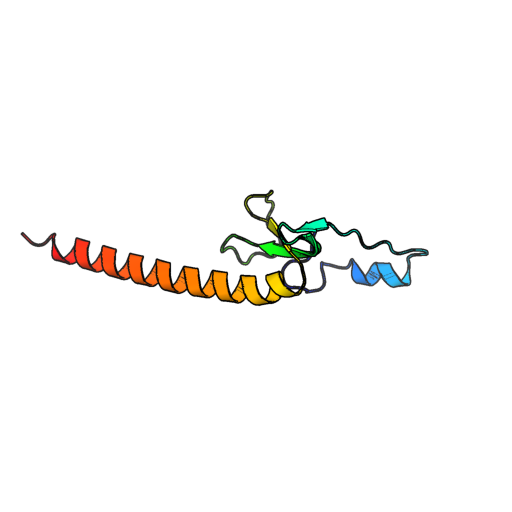547 1.00 54.41 90 LYS A N 1
ATOM 715 C CA . LYS A 1 90 ? -31.236 10.706 26.157 1.00 54.41 90 LYS A CA 1
ATOM 716 C C . LYS A 1 90 ? -32.315 10.224 27.137 1.00 54.41 90 LYS A C 1
ATOM 718 O O . LYS A 1 90 ? -33.407 10.780 27.148 1.00 54.41 90 LYS A O 1
ATOM 723 N N . ALA A 1 91 ? -32.021 9.208 27.950 1.00 55.69 91 ALA A N 1
ATOM 724 C CA . ALA A 1 91 ? -32.926 8.710 28.989 1.00 55.69 91 ALA A CA 1
ATOM 725 C C . ALA A 1 91 ? -32.835 9.508 30.303 1.00 55.69 91 ALA A C 1
ATOM 727 O O . ALA A 1 91 ? -33.766 9.475 31.099 1.00 55.69 91 ALA A O 1
ATOM 728 N N . THR A 1 92 ? -31.736 10.238 30.530 1.00 55.16 92 THR A N 1
ATOM 729 C CA . THR A 1 92 ? -31.513 11.047 31.744 1.00 55.16 92 THR A CA 1
ATOM 730 C C . THR A 1 92 ? -31.922 12.519 31.604 1.00 55.16 92 THR A C 1
ATOM 732 O O . THR A 1 92 ? -31.915 13.234 32.599 1.00 55.16 92 THR A O 1
ATOM 735 N N . SER A 1 93 ? -32.323 12.980 30.412 1.00 54.97 93 SER A N 1
ATOM 736 C CA . SER A 1 93 ? -32.766 14.364 30.158 1.00 54.97 93 SER A CA 1
ATOM 737 C C . SER A 1 93 ? -34.289 14.582 30.204 1.00 54.97 93 SER A C 1
ATOM 739 O O . SER A 1 93 ? -34.771 15.615 29.744 1.00 54.97 93 SER A O 1
ATOM 741 N N . VAL A 1 94 ? -35.051 13.640 30.773 1.00 52.31 94 VAL A N 1
ATOM 742 C CA . VAL A 1 94 ? -36.476 13.824 31.105 1.00 52.31 94 VAL A CA 1
ATOM 743 C C . VAL A 1 94 ? -36.633 13.785 32.627 1.00 52.31 94 VAL A C 1
ATOM 745 O O . VAL A 1 94 ? -37.061 12.777 33.184 1.00 52.31 94 VAL A O 1
ATOM 748 N N . VAL A 1 95 ? -36.236 14.869 33.297 1.00 42.69 95 VAL A N 1
ATOM 749 C CA . VAL A 1 95 ? -36.686 15.242 34.650 1.00 42.69 95 VAL A CA 1
ATOM 750 C C . VAL A 1 95 ? -36.929 16.742 34.658 1.00 42.69 95 VAL A C 1
ATOM 752 O O . VAL A 1 95 ? -36.040 17.466 34.156 1.00 42.69 95 VAL A O 1
#